Protein AF-A0A0U5B2P8-F1 (afdb_monomer_lite)

Radius of gyration: 20.42 Å; chains: 1; bounding box: 45×35×54 Å

pLDDT: mean 93.69, std 8.02, range [39.5, 98.5]

InterPro domains:
  IPR001387 Cro/C1-type, helix-turn-helix domain [PF01381] (3-51)
  IPR001387 Cro/C1-type, helix-turn-helix domain [PS50943] (2-57)
  IPR001387 Cro/C1-type, helix-turn-helix domain [SM00530] (1-56)
  IPR001387 Cro/C1-type, helix-turn-helix domain [cd00093] (1-52)
  IPR010982 Lambda repressor-like, DNA-binding domain superfamily [G3DSA:1.10.260.40] (1-56)
  IPR010982 Lambda repressor-like, DNA-binding domain superfamily [SSF47413] (3-51)

Organism: NCBI:txid1500254

Foldseek 3Di:
DLVVLCVQLVDDLCRLCVQLVHDSVVSVCCVVVVDPDDLSSQVSSCVSSLQVVSSLVSCCPPNPVSVVPGDDDDPPDDLPPVVLVVQLVVLVVLLVVLCVVLVVLCPPDDDPVVHDPVSVVSNVVSVVSVVSNVVSVVSNLRSVSSVDPVVVVVVVVVVVCCVVVVDPDDDDD

Sequence (173 aa):
MFRDARKCAGLSREEAAFRIKVATKSLSNYEDGKTVPGPDVVIGMSREYGRPDITQRYCREYCPIGARYGYIHLDNISMNLSDIWMKLRQELKEALAAIEAGEDIVINKRGPEDFTPAEWDELMLHTDQFMDVEHNIEILKIRLGEMTDVSQLVSQHNQKMIDRGYARKGVSV

Structure (mmCIF, N/CA/C/O backbone):
data_AF-A0A0U5B2P8-F1
#
_entry.id   AF-A0A0U5B2P8-F1
#
loop_
_atom_site.group_PDB
_atom_site.id
_atom_site.type_symbol
_atom_site.label_atom_id
_atom_site.label_alt_id
_atom_site.label_comp_id
_atom_site.label_asym_id
_atom_site.label_entity_id
_atom_site.label_seq_id
_atom_site.pdbx_PDB_ins_code
_atom_site.Cartn_x
_atom_site.Cartn_y
_atom_site.Cartn_z
_atom_site.occupancy
_atom_site.B_iso_or_equiv
_atom_site.auth_seq_id
_atom_site.auth_comp_id
_atom_site.auth_asym_id
_atom_site.auth_atom_id
_atom_site.pdbx_PDB_model_num
ATOM 1 N N . MET A 1 1 ? -1.408 -2.092 18.314 1.00 91.38 1 MET A N 1
ATOM 2 C CA . MET A 1 1 ? -2.177 -1.745 17.091 1.00 91.38 1 MET A CA 1
ATOM 3 C C . MET A 1 1 ? -3.669 -1.572 17.373 1.00 91.38 1 MET A C 1
ATOM 5 O O . MET A 1 1 ? -4.081 -0.437 17.563 1.00 91.38 1 MET A O 1
ATOM 9 N N . PHE A 1 2 ? -4.487 -2.636 17.441 1.00 96.88 2 PHE A N 1
ATOM 10 C CA . PHE A 1 2 ? -5.958 -2.498 17.526 1.00 96.88 2 PHE A CA 1
ATOM 11 C C . PHE A 1 2 ? -6.444 -1.731 18.762 1.00 96.88 2 PHE A C 1
ATOM 13 O O . PHE A 1 2 ? -7.302 -0.857 18.660 1.00 96.88 2 PHE A O 1
ATOM 20 N N . ARG A 1 3 ? -5.858 -2.028 19.927 1.00 97.69 3 ARG A N 1
ATOM 21 C CA . ARG A 1 3 ? -6.176 -1.346 21.187 1.00 97.69 3 ARG A CA 1
ATOM 22 C C . ARG A 1 3 ? -5.861 0.146 21.123 1.00 97.69 3 ARG A C 1
ATOM 24 O O . ARG A 1 3 ? -6.650 0.961 21.592 1.00 97.69 3 ARG A O 1
ATOM 31 N N . ASP A 1 4 ? -4.697 0.481 20.580 1.00 96.62 4 ASP A N 1
ATOM 32 C CA . ASP A 1 4 ? -4.211 1.858 20.513 1.00 96.62 4 ASP A CA 1
ATOM 33 C C . ASP A 1 4 ? -5.086 2.669 19.561 1.00 96.62 4 ASP A C 1
ATOM 35 O O . ASP A 1 4 ? -5.557 3.736 19.934 1.00 96.62 4 ASP A O 1
ATOM 39 N N . ALA A 1 5 ? -5.418 2.105 18.396 1.00 96.19 5 ALA A N 1
ATOM 40 C CA . ALA A 1 5 ? -6.345 2.715 17.453 1.00 96.19 5 ALA A CA 1
ATOM 41 C C . ALA A 1 5 ? -7.721 2.997 18.071 1.00 96.19 5 ALA A C 1
ATOM 43 O O . ALA A 1 5 ? -8.214 4.119 17.969 1.00 96.19 5 ALA A O 1
ATOM 44 N N . ARG A 1 6 ? -8.310 2.024 18.783 1.00 98.12 6 ARG A N 1
ATOM 45 C CA . ARG A 1 6 ? -9.586 2.239 19.479 1.00 98.12 6 ARG A CA 1
ATOM 46 C C . ARG A 1 6 ? -9.495 3.371 20.501 1.00 98.12 6 ARG A C 1
ATOM 48 O O . ARG A 1 6 ? -10.400 4.196 20.591 1.00 98.12 6 ARG A O 1
ATOM 55 N N . LYS A 1 7 ? -8.418 3.400 21.295 1.00 97.88 7 LYS A N 1
ATOM 56 C CA . LYS A 1 7 ? -8.198 4.449 22.300 1.00 97.88 7 LYS A CA 1
ATOM 57 C C . LYS A 1 7 ? -8.036 5.825 21.656 1.00 97.88 7 LYS A C 1
ATOM 59 O O . LYS A 1 7 ? -8.619 6.776 22.161 1.00 97.88 7 LYS A O 1
ATOM 64 N N . CYS A 1 8 ? -7.300 5.928 20.549 1.00 96.19 8 CYS A N 1
ATOM 65 C CA . CYS A 1 8 ? -7.176 7.167 19.778 1.00 96.19 8 CYS A CA 1
ATOM 66 C C . CYS A 1 8 ? -8.528 7.641 19.227 1.00 96.19 8 CYS A C 1
ATOM 68 O O . CYS A 1 8 ? -8.778 8.840 19.203 1.00 96.19 8 CYS A O 1
ATOM 70 N N . ALA A 1 9 ? -9.414 6.713 18.858 1.00 96.25 9 ALA A N 1
ATOM 71 C CA . ALA A 1 9 ? -10.786 7.015 18.454 1.00 96.25 9 ALA A CA 1
ATOM 72 C C . ALA A 1 9 ? -11.718 7.384 19.630 1.00 96.25 9 ALA A C 1
ATOM 74 O O . ALA A 1 9 ? -12.888 7.687 19.415 1.00 96.25 9 ALA A O 1
ATOM 75 N N . GLY A 1 10 ? -11.235 7.336 20.879 1.00 97.81 10 GLY A N 1
ATOM 76 C CA . GLY A 1 10 ? -12.015 7.684 22.070 1.00 97.81 10 GLY A CA 1
ATOM 77 C C . GLY A 1 10 ? -13.108 6.677 22.444 1.00 97.81 10 GLY A C 1
ATOM 78 O O . GLY A 1 10 ? -13.937 6.979 23.298 1.00 97.81 10 GLY A O 1
ATOM 79 N N . LEU A 1 11 ? -13.124 5.484 21.841 1.00 98.06 11 LEU A N 1
ATOM 80 C CA . LEU A 1 11 ? -14.192 4.504 22.047 1.00 98.06 11 LEU A CA 1
ATOM 81 C C . LEU A 1 11 ? -13.915 3.603 23.252 1.00 98.06 11 LEU A C 1
ATOM 83 O O . LEU A 1 11 ? -12.807 3.075 23.422 1.00 98.06 11 LEU A O 1
ATOM 87 N N . SER A 1 12 ? -14.949 3.327 24.049 1.00 98.25 12 SER A N 1
ATOM 88 C CA . SER A 1 12 ? -14.900 2.222 25.018 1.00 98.25 12 SER A CA 1
ATOM 89 C C . SER A 1 12 ? -14.822 0.871 24.296 1.00 98.25 12 SER A C 1
ATOM 91 O O . SER A 1 12 ? -15.108 0.762 23.101 1.00 98.25 12 SER A O 1
ATOM 93 N N . ARG A 1 13 ? -14.402 -0.186 25.001 1.00 98.06 13 ARG A N 1
ATOM 94 C CA . ARG A 1 13 ? -14.318 -1.516 24.381 1.00 98.06 13 ARG A CA 1
ATOM 95 C C . ARG A 1 13 ? -15.712 -2.042 24.041 1.00 98.06 13 ARG A C 1
ATOM 97 O O . ARG A 1 13 ? -15.891 -2.644 22.991 1.00 98.06 13 ARG A O 1
ATOM 104 N N . GLU A 1 14 ? -16.680 -1.804 24.912 1.00 98.31 14 GLU A N 1
ATOM 105 C CA . GLU A 1 14 ? -18.076 -2.205 24.765 1.00 98.31 14 GLU A CA 1
ATOM 106 C C . GLU A 1 14 ? -18.711 -1.517 23.553 1.00 98.31 14 GLU A C 1
ATOM 108 O O . GLU A 1 14 ? -19.320 -2.174 22.711 1.00 98.31 14 GLU A O 1
ATOM 113 N N . GLU A 1 15 ? -18.496 -0.208 23.421 1.00 98.38 15 GLU A N 1
ATOM 114 C CA . GLU A 1 15 ? -18.977 0.576 22.285 1.00 98.38 15 GLU A CA 1
ATOM 115 C C . GLU A 1 15 ? -18.339 0.132 20.965 1.00 98.38 15 GLU A C 1
ATOM 117 O O . GLU A 1 15 ? -19.045 -0.093 19.983 1.00 98.38 15 GLU A O 1
ATOM 122 N N . ALA A 1 16 ? -17.017 -0.047 20.937 1.00 98.38 16 ALA A N 1
ATOM 123 C CA . ALA A 1 16 ? -16.322 -0.532 19.750 1.00 98.38 16 ALA A CA 1
ATOM 124 C C . ALA A 1 16 ? -16.792 -1.935 19.341 1.00 98.38 16 ALA A C 1
ATOM 126 O O . ALA A 1 16 ? -17.061 -2.178 18.167 1.00 98.38 16 ALA A O 1
ATOM 127 N N . ALA A 1 17 ? -16.938 -2.848 20.305 1.00 98.31 17 ALA A N 1
ATOM 128 C CA . ALA A 1 17 ? -17.418 -4.203 20.055 1.00 98.31 17 ALA A CA 1
ATOM 129 C C . ALA A 1 17 ? -18.832 -4.202 19.458 1.00 98.31 17 ALA A C 1
ATOM 131 O O . ALA A 1 17 ? -19.083 -4.907 18.480 1.00 98.31 17 ALA A O 1
ATOM 132 N N . PHE A 1 18 ? -19.724 -3.353 19.980 1.00 98.25 18 PHE A N 1
ATOM 133 C CA . PHE A 1 18 ? -21.066 -3.165 19.433 1.00 98.25 18 PHE A CA 1
ATOM 134 C C . PHE A 1 18 ? -21.036 -2.658 17.983 1.00 98.25 18 PHE A C 1
ATOM 136 O O . PHE A 1 18 ? -21.674 -3.256 17.116 1.00 98.25 18 PHE A O 1
ATOM 143 N N . ARG A 1 19 ? -20.257 -1.606 17.694 1.00 98.25 19 ARG A N 1
ATOM 144 C 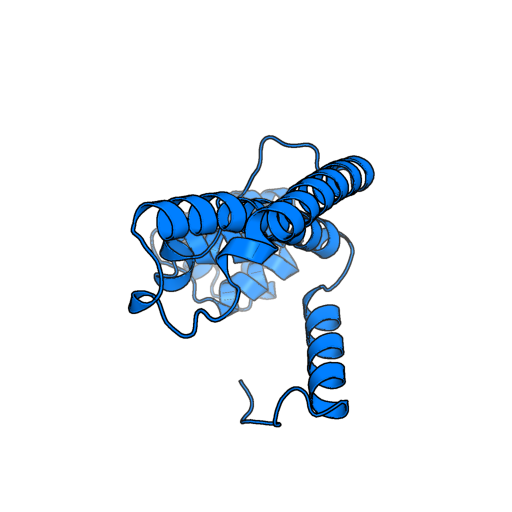CA . ARG A 1 19 ? -20.160 -1.008 16.348 1.00 98.25 19 ARG A CA 1
ATOM 145 C C . ARG A 1 19 ? -19.552 -1.965 15.315 1.00 98.25 19 ARG A C 1
ATOM 147 O O . ARG A 1 19 ? -20.063 -2.075 14.204 1.00 98.25 19 ARG A O 1
ATOM 154 N N . ILE A 1 20 ? -18.516 -2.710 15.706 1.00 97.75 20 ILE A N 1
ATOM 155 C CA . ILE A 1 20 ? -17.827 -3.705 14.862 1.00 97.75 20 ILE A CA 1
ATOM 156 C C . ILE A 1 20 ? -18.610 -5.032 14.787 1.00 97.75 20 ILE A C 1
ATOM 158 O O . ILE A 1 20 ? -18.302 -5.888 13.963 1.00 97.75 20 ILE A O 1
ATOM 162 N N . LYS A 1 21 ? -19.664 -5.193 15.601 1.00 97.75 21 LYS A N 1
ATOM 163 C CA . LYS A 1 21 ? -20.529 -6.384 15.666 1.00 97.75 21 LYS A CA 1
ATOM 164 C C . LYS A 1 21 ? -19.790 -7.653 16.098 1.00 97.75 21 LYS A C 1
ATOM 166 O O . LYS A 1 21 ? -20.004 -8.736 15.560 1.00 97.75 21 LYS A O 1
ATOM 171 N N . VAL A 1 22 ? -18.949 -7.526 17.120 1.00 98.25 22 VAL A N 1
ATOM 172 C CA . VAL A 1 22 ? -18.253 -8.646 17.770 1.00 98.25 22 VAL A CA 1
ATOM 173 C C . VAL A 1 22 ? -18.560 -8.664 19.264 1.00 98.25 22 VAL A C 1
ATOM 175 O O . VAL A 1 22 ? -18.931 -7.651 19.850 1.00 98.25 22 VAL A O 1
ATOM 178 N N . ALA A 1 23 ? -18.381 -9.806 19.927 1.00 98.25 23 ALA A N 1
ATOM 179 C CA . ALA A 1 23 ? -18.486 -9.844 21.383 1.00 98.25 23 ALA A CA 1
ATOM 180 C C . ALA A 1 23 ? -17.351 -9.025 22.029 1.00 98.25 23 ALA A C 1
ATOM 182 O O . ALA A 1 23 ? -16.195 -9.121 21.607 1.00 98.25 23 ALA A O 1
ATOM 183 N N . THR A 1 24 ? -17.635 -8.296 23.115 1.00 98.12 24 THR A N 1
ATOM 184 C CA . THR A 1 24 ? -16.626 -7.522 23.873 1.00 98.12 24 THR A CA 1
ATOM 185 C C . THR A 1 24 ? -15.436 -8.386 24.297 1.00 98.12 24 THR A C 1
ATOM 187 O O . THR A 1 24 ? -14.287 -7.940 24.273 1.00 98.12 24 THR A O 1
ATOM 190 N N . LYS A 1 25 ? -15.694 -9.660 24.630 1.00 98.06 25 LYS A N 1
ATOM 191 C CA . LYS A 1 25 ? -14.651 -10.638 24.953 1.00 98.06 25 LYS A CA 1
ATOM 192 C C . LYS A 1 25 ? -13.755 -10.956 23.753 1.00 98.06 25 LYS A C 1
ATOM 194 O O . LYS A 1 25 ? -12.540 -11.015 23.927 1.00 98.06 25 LYS A O 1
ATOM 199 N N . SER A 1 26 ? -14.329 -11.119 22.561 1.00 98.31 26 SER A N 1
ATOM 200 C CA . SER A 1 26 ? -13.570 -11.330 21.323 1.00 98.31 26 SER A CA 1
ATOM 201 C C . SER A 1 26 ? -12.700 -10.120 21.012 1.00 98.31 26 SER A C 1
ATOM 203 O O . SER A 1 26 ? -11.502 -10.282 20.804 1.00 98.31 26 SER A O 1
ATOM 205 N N . LEU A 1 27 ? -13.259 -8.906 21.104 1.00 98.44 27 LEU A N 1
ATOM 206 C CA . LEU A 1 27 ? -12.482 -7.680 20.920 1.00 98.44 27 LEU A CA 1
ATOM 207 C C . LEU A 1 27 ? -11.319 -7.587 21.916 1.00 98.44 27 LEU A C 1
ATOM 209 O O . LEU A 1 27 ? -10.199 -7.286 21.516 1.00 98.44 27 LEU A O 1
ATOM 213 N N . SER A 1 28 ? -11.545 -7.915 23.193 1.00 98.12 28 SER A N 1
ATOM 214 C CA . SER A 1 28 ? -10.464 -7.985 24.186 1.00 98.12 28 SER A CA 1
ATOM 215 C C . SER A 1 28 ? -9.379 -8.987 23.789 1.00 98.12 28 SER A C 1
ATOM 217 O O . SER A 1 28 ? -8.202 -8.690 23.943 1.00 98.12 28 SER A O 1
ATOM 219 N N . ASN A 1 29 ? -9.749 -10.163 23.279 1.00 98.38 29 ASN A N 1
ATOM 220 C CA . ASN A 1 29 ? -8.772 -11.158 22.844 1.00 98.38 29 ASN A CA 1
ATOM 221 C C . ASN A 1 29 ? -7.970 -10.682 21.620 1.00 98.38 29 ASN A C 1
ATOM 223 O O . ASN A 1 29 ? -6.765 -10.921 21.582 1.00 98.38 29 ASN A O 1
ATOM 227 N N . TYR A 1 30 ? -8.597 -9.979 20.668 1.00 97.94 30 TYR A N 1
ATOM 228 C CA . TYR A 1 30 ? -7.902 -9.362 19.529 1.00 97.94 30 TYR A CA 1
ATOM 229 C C . TYR A 1 30 ? -6.914 -8.282 19.988 1.00 97.94 30 TYR A C 1
ATOM 231 O O . TYR A 1 30 ? -5.765 -8.258 19.560 1.00 97.94 30 TYR A O 1
ATOM 239 N N . GLU A 1 31 ? -7.335 -7.407 20.904 1.00 97.62 31 GLU A N 1
ATOM 240 C CA . GLU A 1 31 ? -6.488 -6.351 21.474 1.00 97.62 31 GLU A CA 1
ATOM 241 C C . GLU A 1 31 ? -5.302 -6.875 22.286 1.00 97.62 31 GLU A C 1
ATOM 243 O O . GLU A 1 31 ? -4.274 -6.203 22.364 1.00 97.62 31 GLU A O 1
ATOM 248 N N . ASP A 1 32 ? -5.469 -8.035 22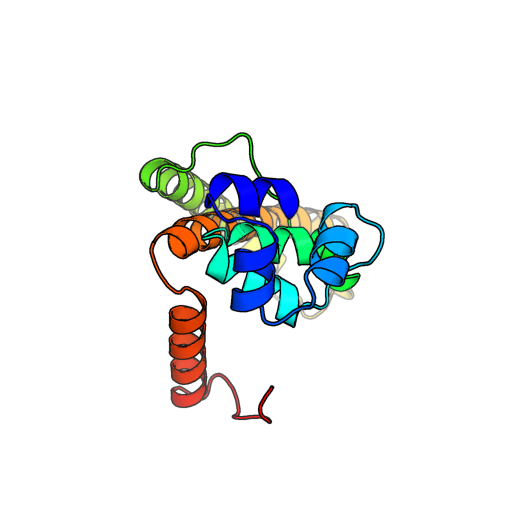.919 1.00 96.94 32 ASP A N 1
ATOM 249 C CA . ASP A 1 32 ? -4.443 -8.706 23.716 1.00 96.94 32 ASP A CA 1
ATOM 250 C C . ASP A 1 32 ? -3.529 -9.607 22.865 1.00 96.94 32 ASP A C 1
ATOM 252 O O . ASP A 1 32 ? -2.612 -10.214 23.412 1.00 96.94 32 ASP A O 1
ATOM 256 N N . GLY A 1 33 ? -3.796 -9.755 21.561 1.00 95.00 33 GLY A N 1
ATOM 257 C CA . GLY A 1 33 ? -3.057 -10.668 20.681 1.00 95.00 33 GLY A CA 1
ATOM 258 C C . GLY A 1 33 ? -3.314 -12.157 20.950 1.00 95.00 33 GLY A C 1
ATOM 259 O O . GLY A 1 33 ? -2.552 -13.003 20.496 1.00 95.00 33 GLY A O 1
ATOM 260 N N . LYS A 1 34 ? -4.377 -12.506 21.687 1.00 97.12 34 LYS A N 1
ATOM 261 C CA . LYS A 1 34 ? -4.735 -13.905 22.004 1.00 97.12 34 LYS A CA 1
ATOM 262 C C . LYS A 1 34 ? -5.340 -14.639 20.813 1.00 97.12 34 LYS A C 1
ATOM 264 O O . LYS A 1 34 ? -5.208 -15.852 20.700 1.00 97.12 34 LYS A O 1
ATOM 269 N N . THR A 1 35 ? -6.054 -13.909 19.964 1.00 96.62 35 THR A N 1
ATOM 270 C CA . THR A 1 35 ? -6.675 -14.422 18.740 1.00 96.62 35 THR A CA 1
ATOM 271 C C . THR A 1 35 ? -6.482 -13.409 17.624 1.00 96.62 35 THR A C 1
ATOM 273 O O . THR A 1 35 ? -6.498 -12.207 17.884 1.00 96.62 35 THR A O 1
ATOM 276 N N . VAL A 1 36 ? -6.351 -13.877 16.385 1.00 96.00 36 VAL A N 1
ATOM 277 C CA . VAL A 1 36 ? -6.274 -13.010 15.203 1.00 96.00 36 VAL A CA 1
ATOM 278 C C . VAL A 1 36 ? -7.699 -12.690 14.730 1.00 96.00 36 VAL A C 1
ATOM 280 O O . VAL A 1 36 ? -8.492 -13.621 14.572 1.00 96.00 36 VAL A O 1
ATOM 283 N N . PRO A 1 37 ? -8.075 -11.410 14.546 1.00 97.06 37 PRO A N 1
ATOM 284 C CA . PRO A 1 37 ? -9.374 -11.062 13.976 1.00 97.06 37 PRO A CA 1
ATOM 285 C C . PRO A 1 37 ? -9.457 -11.471 12.500 1.00 97.06 37 PRO A C 1
ATOM 287 O O . PRO A 1 37 ? -8.446 -11.488 11.798 1.00 97.06 37 PRO A O 1
ATOM 290 N N . GLY A 1 38 ? -10.666 -11.774 12.022 1.00 96.94 38 GLY A N 1
ATOM 291 C CA . GLY A 1 38 ? -10.919 -11.969 10.593 1.00 96.94 38 GLY A CA 1
ATOM 292 C C . GLY A 1 38 ? -10.760 -10.659 9.801 1.00 96.94 38 GLY A C 1
ATOM 293 O O . GLY A 1 38 ? -10.920 -9.583 10.386 1.00 96.94 38 GLY A O 1
ATOM 294 N N . PRO A 1 39 ? -10.459 -10.707 8.489 1.00 96.44 39 PRO A N 1
ATOM 295 C CA . PRO A 1 39 ? -10.275 -9.500 7.676 1.00 96.44 39 PRO A CA 1
ATOM 296 C C . PRO A 1 39 ? -11.493 -8.562 7.674 1.00 96.44 39 PRO A C 1
ATOM 298 O O . PRO A 1 39 ? -11.339 -7.345 7.704 1.00 96.44 39 PRO A O 1
ATOM 301 N N . ASP A 1 40 ? -12.703 -9.119 7.700 1.00 95.75 40 ASP A N 1
ATOM 302 C CA . ASP A 1 40 ? -13.975 -8.396 7.790 1.00 95.75 40 ASP A CA 1
ATOM 303 C C . ASP A 1 40 ? -14.096 -7.590 9.094 1.00 95.75 40 ASP A C 1
ATOM 305 O O . ASP A 1 40 ? -14.460 -6.411 9.080 1.00 95.75 40 ASP A O 1
ATOM 309 N N . VAL A 1 41 ? -13.696 -8.192 10.217 1.00 97.56 41 VAL A N 1
ATOM 310 C CA . VAL A 1 41 ? -13.634 -7.522 11.522 1.00 97.56 41 VAL A CA 1
ATOM 311 C C . VAL A 1 41 ? -12.624 -6.377 11.483 1.00 97.56 41 VAL A C 1
ATOM 313 O O . VAL A 1 41 ? -12.884 -5.308 12.034 1.00 97.56 41 VAL A O 1
ATOM 316 N N . VAL A 1 42 ? -11.486 -6.566 10.810 1.00 97.44 42 VAL A N 1
ATOM 317 C CA . VAL A 1 42 ? -10.449 -5.533 10.682 1.00 97.44 42 VAL A CA 1
ATOM 318 C C . VAL A 1 42 ? -10.891 -4.374 9.793 1.00 97.44 42 VAL A C 1
ATOM 320 O O . VAL A 1 42 ? -10.602 -3.225 10.124 1.00 97.44 42 VAL A O 1
ATOM 323 N N . ILE A 1 43 ? -11.640 -4.633 8.720 1.00 94.94 43 ILE A N 1
ATOM 324 C CA . ILE A 1 43 ? -12.290 -3.578 7.928 1.00 94.94 43 ILE A CA 1
ATOM 325 C C . ILE A 1 43 ? -13.243 -2.771 8.821 1.00 94.94 43 ILE A C 1
ATOM 327 O O . ILE A 1 43 ? -13.211 -1.538 8.806 1.00 94.94 43 ILE A O 1
ATOM 331 N N . GLY A 1 44 ? -14.031 -3.453 9.660 1.00 95.88 44 GLY A N 1
ATOM 332 C CA . GLY A 1 44 ? -14.870 -2.813 10.673 1.00 95.88 44 GLY A CA 1
ATOM 333 C C . GLY A 1 44 ? -14.064 -1.946 11.645 1.00 95.88 44 GLY A C 1
ATOM 334 O O . GLY A 1 44 ? -14.395 -0.782 11.845 1.00 95.88 44 GLY A O 1
ATOM 335 N N . MET A 1 45 ? -12.964 -2.469 12.196 1.00 97.50 45 MET A N 1
ATOM 336 C CA . MET A 1 45 ? -12.056 -1.715 13.073 1.00 97.50 45 MET A CA 1
ATOM 337 C C . MET A 1 45 ? -11.482 -0.479 12.379 1.00 97.50 45 MET A C 1
ATOM 339 O O . MET A 1 45 ? -11.523 0.609 12.939 1.00 97.50 45 MET A O 1
ATOM 343 N N . SER A 1 46 ? -10.970 -0.628 11.158 1.00 94.94 46 SER A N 1
ATOM 344 C CA . SER A 1 46 ? -10.411 0.470 10.366 1.00 94.94 46 SER A CA 1
ATOM 345 C C . SER A 1 46 ? -11.415 1.605 10.189 1.00 94.94 46 SER A C 1
ATOM 347 O O . SER A 1 46 ? -11.063 2.773 10.356 1.00 94.94 46 SER A O 1
ATOM 349 N N . ARG A 1 47 ? -12.666 1.260 9.866 1.00 93.38 47 ARG A N 1
ATOM 350 C CA . ARG A 1 47 ? -13.751 2.222 9.676 1.00 93.38 47 ARG A CA 1
ATOM 351 C C . ARG A 1 47 ? -14.149 2.894 10.988 1.00 93.38 47 ARG A C 1
ATOM 353 O O . ARG A 1 47 ? -14.153 4.117 11.063 1.00 93.38 47 ARG A O 1
ATOM 360 N N . GLU A 1 48 ? -14.475 2.112 12.014 1.00 95.81 48 GLU A N 1
ATOM 361 C CA . GLU A 1 48 ? -14.989 2.642 13.284 1.00 95.81 48 GLU A CA 1
ATOM 362 C C . GLU A 1 48 ? -13.924 3.407 14.078 1.00 95.81 48 GLU A C 1
ATOM 364 O O . GLU A 1 48 ? -14.260 4.291 14.864 1.00 95.81 48 GLU A O 1
ATOM 369 N N . TYR A 1 49 ? -12.641 3.097 13.874 1.00 95.81 49 TYR A N 1
ATOM 370 C CA . TYR A 1 49 ? -11.535 3.795 14.531 1.00 95.81 49 TYR A CA 1
ATOM 371 C C . TYR A 1 49 ? -10.992 4.973 13.715 1.00 95.81 49 TYR A C 1
ATOM 373 O O . TYR A 1 49 ? -10.133 5.690 14.222 1.00 95.81 49 TYR A O 1
ATOM 381 N N . GLY A 1 50 ? -11.449 5.176 12.472 1.00 91.62 50 GLY A N 1
ATOM 382 C CA . GLY A 1 50 ? -10.909 6.209 11.580 1.00 91.62 50 GLY A CA 1
ATOM 383 C C . GLY A 1 50 ? -9.422 6.006 11.271 1.00 91.62 50 GLY A C 1
ATOM 384 O O . GLY A 1 50 ? -8.659 6.967 11.220 1.00 91.62 50 GLY A O 1
ATOM 385 N N . ARG A 1 51 ? -8.991 4.746 11.145 1.00 92.94 51 ARG A N 1
ATOM 386 C CA . ARG A 1 51 ? -7.581 4.347 11.024 1.00 92.94 51 ARG A CA 1
ATOM 387 C C . ARG A 1 51 ? -7.378 3.421 9.818 1.00 92.94 51 ARG A C 1
ATOM 389 O O . ARG A 1 51 ? -7.328 2.200 9.995 1.00 92.94 51 ARG A O 1
ATOM 396 N N . PRO A 1 52 ? -7.296 3.980 8.592 1.00 92.12 52 PRO A N 1
ATOM 397 C CA . PRO A 1 52 ? -7.175 3.208 7.348 1.00 92.12 52 PRO A CA 1
ATOM 398 C C . PRO A 1 52 ? -5.912 2.338 7.288 1.00 92.12 52 PRO A C 1
ATOM 400 O O . PRO A 1 52 ? -5.934 1.251 6.703 1.00 92.12 52 PRO A O 1
ATOM 403 N N . ASP A 1 53 ? -4.832 2.770 7.944 1.00 93.06 53 ASP A N 1
ATOM 404 C CA . ASP A 1 53 ? -3.553 2.057 8.026 1.00 93.06 53 ASP A CA 1
ATOM 405 C C . ASP A 1 53 ? -3.667 0.665 8.661 1.00 93.06 53 ASP A C 1
ATOM 407 O O . ASP A 1 53 ? -2.869 -0.223 8.359 1.00 93.06 53 ASP A O 1
ATOM 411 N N . ILE A 1 54 ? -4.673 0.435 9.512 1.00 94.50 54 ILE A N 1
ATOM 412 C CA . ILE A 1 54 ? -4.861 -0.854 10.188 1.00 94.50 54 ILE A CA 1
ATOM 413 C C . ILE A 1 54 ? -5.037 -1.986 9.177 1.00 94.50 54 ILE A C 1
ATOM 415 O O . ILE A 1 54 ? -4.548 -3.086 9.419 1.00 94.50 54 ILE A O 1
ATOM 419 N N . THR A 1 55 ? -5.717 -1.742 8.053 1.00 93.19 55 THR A N 1
ATOM 420 C CA . THR A 1 55 ? -5.943 -2.786 7.041 1.00 93.19 55 THR A CA 1
ATOM 421 C C . THR A 1 55 ? -4.641 -3.226 6.374 1.00 93.19 55 THR A C 1
ATOM 423 O O . THR A 1 55 ? -4.388 -4.425 6.257 1.00 93.19 55 THR A O 1
ATOM 426 N N . GLN A 1 56 ? -3.779 -2.270 6.017 1.00 92.00 56 GLN A N 1
ATOM 427 C CA . GLN A 1 56 ? -2.458 -2.534 5.448 1.00 92.00 56 GLN A CA 1
ATOM 428 C C . GLN A 1 56 ? -1.578 -3.282 6.452 1.00 92.00 56 GLN A C 1
ATOM 430 O O . GLN A 1 56 ? -1.027 -4.340 6.141 1.00 92.00 56 GLN A O 1
ATOM 435 N N . ARG A 1 57 ? -1.487 -2.762 7.680 1.00 93.81 57 ARG A N 1
ATOM 436 C CA . ARG A 1 57 ? -0.692 -3.370 8.751 1.00 93.81 57 ARG A CA 1
ATOM 437 C C . ARG A 1 57 ? -1.163 -4.780 9.065 1.00 93.81 57 ARG A C 1
ATOM 439 O O . ARG A 1 57 ? -0.345 -5.685 9.163 1.00 93.81 57 ARG A O 1
ATOM 446 N N . TYR A 1 58 ? -2.476 -4.992 9.142 1.00 95.44 58 TYR A N 1
ATOM 447 C CA . TYR A 1 58 ? -3.039 -6.322 9.325 1.00 95.44 58 TYR A CA 1
ATOM 448 C C . TYR A 1 58 ? -2.649 -7.271 8.191 1.00 95.44 58 TYR A C 1
ATOM 450 O O . TYR A 1 58 ? -2.249 -8.402 8.455 1.00 95.44 58 TYR A O 1
ATOM 458 N N . CYS A 1 59 ? -2.738 -6.819 6.936 1.00 94.19 59 CYS A N 1
ATOM 459 C CA . CYS A 1 59 ? -2.359 -7.638 5.792 1.00 94.19 59 CYS A CA 1
ATOM 460 C C . CYS A 1 59 ? -0.883 -8.053 5.886 1.00 94.19 59 CYS A C 1
ATOM 462 O O . CYS A 1 59 ? -0.561 -9.226 5.721 1.00 94.19 59 CYS A O 1
ATOM 464 N N . ARG A 1 60 ? 0.017 -7.133 6.238 1.00 93.88 60 ARG A N 1
ATOM 465 C CA . ARG A 1 60 ? 1.440 -7.457 6.390 1.00 93.88 60 ARG A CA 1
ATOM 466 C C . ARG A 1 60 ? 1.749 -8.339 7.603 1.00 93.88 60 ARG A C 1
ATOM 468 O O . ARG A 1 60 ? 2.589 -9.226 7.505 1.00 93.88 60 ARG A O 1
ATOM 475 N N . GLU A 1 61 ? 1.103 -8.097 8.740 1.00 93.12 61 GLU A N 1
ATOM 476 C CA . GLU A 1 61 ? 1.398 -8.789 10.003 1.00 93.12 61 GLU A CA 1
ATOM 477 C C . GLU A 1 61 ? 0.723 -10.172 10.109 1.00 93.12 61 GLU A C 1
ATOM 479 O O . GLU A 1 61 ? 1.286 -11.073 10.728 1.00 93.12 61 GLU A O 1
ATOM 484 N N . TYR A 1 62 ? -0.465 -10.359 9.518 1.00 93.62 62 TYR A N 1
ATOM 485 C CA . TYR A 1 62 ? -1.296 -11.557 9.731 1.00 93.62 62 TYR A CA 1
ATOM 486 C C . TYR A 1 62 ? -1.695 -12.303 8.450 1.00 93.62 62 TYR A C 1
ATOM 488 O O . TYR A 1 62 ? -2.053 -13.479 8.535 1.00 93.62 62 TYR A O 1
ATOM 496 N N . CYS A 1 63 ? -1.652 -11.675 7.268 1.00 93.50 63 CYS A N 1
ATOM 497 C CA . CYS A 1 63 ? -1.958 -12.355 6.005 1.00 93.50 63 CYS A CA 1
ATOM 498 C C . CYS A 1 63 ? -0.666 -12.875 5.346 1.00 93.50 63 CYS A C 1
ATOM 500 O O . CYS A 1 63 ? 0.231 -12.080 5.074 1.00 93.50 63 CYS A O 1
ATOM 502 N N . PRO A 1 64 ? -0.558 -14.174 4.995 1.00 93.81 64 PRO A N 1
ATOM 503 C CA . PRO A 1 64 ? 0.637 -14.714 4.335 1.00 93.81 64 PRO A CA 1
ATOM 504 C C . PRO A 1 64 ? 0.985 -14.028 3.005 1.00 93.81 64 PRO A C 1
ATOM 506 O O . PRO A 1 64 ? 2.157 -13.923 2.650 1.00 93.81 64 PRO A O 1
ATOM 509 N N . ILE A 1 65 ? -0.029 -13.547 2.278 1.00 95.25 65 ILE A N 1
ATOM 510 C CA . ILE A 1 65 ? 0.152 -12.801 1.026 1.00 95.25 65 ILE A CA 1
ATOM 511 C C . ILE A 1 65 ? 0.750 -11.426 1.338 1.00 95.25 65 ILE A C 1
ATOM 513 O O . ILE A 1 65 ? 1.788 -11.067 0.789 1.00 95.25 65 ILE A O 1
ATOM 517 N N . GLY A 1 66 ? 0.140 -10.677 2.261 1.00 94.00 66 GLY A N 1
ATOM 518 C CA . GLY A 1 66 ? 0.622 -9.347 2.638 1.00 94.00 66 GLY A CA 1
ATOM 519 C C . GLY A 1 66 ? 1.991 -9.372 3.316 1.00 94.00 66 GLY A C 1
ATOM 520 O O . GLY A 1 66 ? 2.789 -8.471 3.092 1.00 94.00 66 GLY A O 1
ATOM 521 N N . ALA A 1 67 ? 2.313 -10.422 4.073 1.00 93.25 67 ALA A N 1
ATOM 522 C CA . ALA A 1 67 ? 3.637 -10.609 4.661 1.00 93.25 67 ALA A CA 1
ATOM 523 C C . ALA A 1 67 ? 4.748 -10.735 3.604 1.00 93.25 67 ALA A C 1
ATOM 525 O O . ALA A 1 67 ? 5.889 -10.360 3.869 1.00 93.25 67 ALA A O 1
ATOM 526 N N . ARG A 1 68 ? 4.425 -11.264 2.414 1.00 94.75 68 ARG A N 1
ATOM 527 C CA . ARG A 1 68 ? 5.383 -11.454 1.317 1.00 94.75 68 ARG A CA 1
ATOM 528 C C . ARG A 1 68 ? 5.416 -10.291 0.326 1.00 94.75 68 ARG A C 1
ATOM 530 O O . ARG A 1 68 ? 6.482 -10.025 -0.215 1.00 94.75 68 ARG A O 1
ATOM 537 N N . TYR A 1 69 ? 4.278 -9.642 0.086 1.00 93.12 69 TYR A N 1
ATOM 538 C CA . TYR A 1 69 ? 4.123 -8.672 -1.008 1.00 93.12 69 TYR A CA 1
ATOM 539 C C . TYR A 1 69 ? 3.678 -7.270 -0.572 1.00 93.12 69 TYR A C 1
ATOM 541 O O . TYR A 1 69 ? 3.731 -6.354 -1.377 1.00 93.12 69 TYR A O 1
ATOM 549 N N . GLY A 1 70 ? 3.210 -7.077 0.663 1.00 91.94 70 GLY A N 1
ATOM 550 C CA . GLY A 1 70 ? 2.816 -5.752 1.154 1.00 91.94 70 GLY A CA 1
ATOM 551 C C . GLY A 1 70 ? 4.019 -4.958 1.653 1.00 91.94 70 GLY A C 1
ATOM 552 O O . GLY A 1 70 ? 4.970 -5.553 2.155 1.00 91.94 70 GLY A O 1
ATOM 553 N N . TYR A 1 71 ? 3.974 -3.628 1.594 1.00 92.69 71 TYR A N 1
ATOM 554 C CA . TYR A 1 71 ? 5.066 -2.769 2.062 1.00 92.69 71 TYR A CA 1
ATOM 555 C C . TYR A 1 71 ? 5.069 -2.564 3.579 1.00 92.69 71 TYR A C 1
ATOM 557 O O . TYR A 1 71 ? 4.072 -2.778 4.272 1.00 92.69 71 TYR A O 1
ATOM 565 N N . ILE A 1 72 ? 6.224 -2.165 4.122 1.00 91.44 72 ILE A N 1
ATOM 566 C CA . ILE A 1 72 ? 6.326 -1.764 5.529 1.00 91.44 72 ILE A CA 1
ATOM 567 C C . ILE A 1 72 ? 5.468 -0.514 5.725 1.00 91.44 72 ILE A C 1
ATOM 569 O O . ILE A 1 72 ? 5.545 0.431 4.943 1.00 91.44 72 ILE A O 1
ATOM 573 N N . HIS A 1 73 ? 4.672 -0.482 6.790 1.00 90.50 73 HIS A N 1
ATOM 574 C CA . HIS A 1 73 ? 3.975 0.739 7.164 1.00 90.50 73 HIS A CA 1
ATOM 575 C C . HIS A 1 73 ? 4.985 1.776 7.673 1.00 90.50 73 HIS A C 1
ATOM 577 O O . HIS A 1 73 ? 5.694 1.509 8.643 1.00 90.50 73 HIS A O 1
ATOM 583 N N . LEU A 1 74 ? 5.061 2.937 7.019 1.00 90.94 74 LEU A N 1
ATOM 584 C CA . LEU A 1 74 ? 5.958 4.019 7.422 1.00 90.94 74 LEU A CA 1
ATOM 585 C C . LEU A 1 74 ? 5.250 4.931 8.424 1.00 90.94 74 LEU A C 1
ATOM 587 O O . LEU A 1 74 ? 4.278 5.596 8.077 1.00 90.94 74 LEU A O 1
ATOM 591 N N . ASP A 1 75 ? 5.753 4.979 9.655 1.00 87.56 75 ASP A N 1
ATOM 592 C CA . ASP A 1 75 ? 5.187 5.770 10.756 1.00 87.56 75 ASP A CA 1
ATOM 593 C C . ASP A 1 75 ? 6.110 6.901 11.246 1.00 87.56 75 ASP A C 1
ATOM 595 O O . ASP A 1 75 ? 5.716 7.699 12.095 1.00 87.56 75 ASP A O 1
ATOM 599 N N . ASN A 1 76 ? 7.311 7.019 10.669 1.00 92.56 76 ASN A N 1
ATOM 600 C CA . ASN A 1 76 ? 8.291 8.067 10.967 1.00 92.56 76 ASN A CA 1
ATOM 601 C C . ASN A 1 76 ? 8.512 9.016 9.772 1.00 92.56 76 ASN A C 1
ATOM 603 O O . ASN A 1 76 ? 9.644 9.333 9.406 1.00 92.56 76 ASN A O 1
ATOM 607 N N . ILE A 1 77 ? 7.420 9.429 9.127 1.00 91.81 77 ILE A N 1
ATOM 608 C CA . ILE A 1 77 ? 7.416 10.340 7.975 1.00 91.81 77 ILE A CA 1
ATOM 609 C C . ILE A 1 77 ? 6.361 11.437 8.150 1.00 91.81 77 ILE A C 1
ATOM 611 O O . ILE A 1 77 ? 5.453 11.327 8.974 1.00 91.81 77 ILE A O 1
ATOM 615 N N . SER A 1 78 ? 6.461 12.504 7.355 1.00 91.81 78 SER A N 1
ATOM 616 C CA . SER A 1 78 ? 5.414 13.528 7.305 1.00 91.81 78 SER A CA 1
ATOM 617 C C . SER A 1 78 ? 4.154 12.987 6.628 1.00 91.81 78 SER A C 1
ATOM 619 O O . SER A 1 78 ? 4.213 12.482 5.509 1.00 91.81 78 SER A O 1
ATOM 621 N N . MET A 1 79 ? 3.005 13.164 7.283 1.00 91.50 79 MET A N 1
ATOM 622 C CA . MET A 1 79 ? 1.682 12.833 6.733 1.00 91.50 79 MET A CA 1
ATOM 623 C C . MET A 1 79 ? 0.977 14.052 6.109 1.00 91.50 79 MET A C 1
ATOM 625 O O . MET A 1 79 ? -0.217 14.012 5.791 1.00 91.50 79 MET A O 1
ATOM 629 N N . ASN A 1 80 ? 1.699 15.161 5.915 1.00 95.06 80 ASN A N 1
ATOM 630 C CA . ASN A 1 80 ? 1.182 16.298 5.161 1.00 95.06 80 ASN A CA 1
ATOM 631 C C . ASN A 1 80 ? 1.050 15.920 3.681 1.00 95.06 80 ASN A C 1
ATOM 633 O O . ASN A 1 80 ? 1.992 15.422 3.067 1.00 95.06 80 ASN A O 1
ATOM 637 N N . LEU A 1 81 ? -0.110 16.211 3.083 1.00 94.69 81 LEU A N 1
ATOM 638 C CA . LEU A 1 81 ? -0.379 15.881 1.678 1.00 94.69 81 LEU A CA 1
ATOM 639 C C . LEU A 1 81 ? 0.631 16.517 0.713 1.00 94.69 81 LEU A C 1
ATOM 641 O O . LEU A 1 81 ? 0.997 15.886 -0.273 1.00 94.69 81 LEU A O 1
ATOM 645 N N . SER A 1 82 ? 1.102 17.734 1.004 1.00 96.81 82 SER A N 1
ATOM 646 C CA . SER A 1 82 ? 2.130 18.415 0.206 1.00 96.81 82 SER A CA 1
ATOM 647 C C . SER A 1 82 ? 3.433 17.625 0.142 1.00 96.81 82 SER A C 1
ATOM 649 O O . SER A 1 82 ? 4.038 17.528 -0.923 1.00 96.81 82 SER A O 1
ATOM 651 N N . ASP A 1 83 ? 3.841 17.044 1.267 1.00 97.12 83 ASP A N 1
ATOM 652 C CA . ASP A 1 83 ? 5.120 16.353 1.408 1.00 97.12 83 ASP A CA 1
ATOM 653 C C . ASP A 1 83 ? 5.038 14.983 0.732 1.00 97.12 83 ASP A C 1
ATOM 655 O O . ASP A 1 83 ? 5.932 14.615 -0.029 1.00 97.12 83 ASP A O 1
ATOM 659 N N . ILE A 1 84 ? 3.906 14.288 0.908 1.00 97.00 84 ILE A N 1
ATOM 660 C CA . ILE A 1 84 ? 3.594 13.041 0.196 1.00 97.00 84 ILE A CA 1
ATOM 661 C C . ILE A 1 84 ? 3.577 13.282 -1.320 1.00 97.00 84 ILE A C 1
ATOM 663 O O . ILE A 1 84 ? 4.192 12.529 -2.068 1.00 97.00 84 ILE A O 1
ATOM 667 N N . TRP A 1 85 ? 2.921 14.343 -1.803 1.00 97.62 85 TRP A N 1
ATOM 668 C CA . TRP A 1 85 ? 2.917 14.682 -3.232 1.00 97.62 85 TRP A CA 1
ATOM 669 C C . TRP A 1 85 ? 4.297 15.055 -3.757 1.00 97.62 85 TRP A C 1
ATOM 671 O O . TRP A 1 85 ? 4.643 14.697 -4.882 1.00 97.62 85 TRP A O 1
ATOM 681 N N . MET A 1 86 ? 5.090 15.775 -2.965 1.00 97.94 86 MET A N 1
ATOM 682 C CA . MET A 1 86 ? 6.456 16.118 -3.335 1.00 97.94 86 MET A CA 1
ATOM 683 C C . MET A 1 86 ? 7.311 14.860 -3.497 1.00 97.94 86 MET A C 1
ATOM 685 O O . MET A 1 86 ? 7.992 14.749 -4.518 1.00 97.94 86 MET A O 1
ATOM 689 N N . LYS A 1 87 ? 7.241 13.927 -2.537 1.00 97.81 87 LYS A N 1
ATOM 690 C CA . LYS A 1 87 ? 7.986 12.664 -2.579 1.00 97.81 87 LYS A CA 1
ATOM 691 C C . LYS A 1 87 ? 7.498 11.766 -3.712 1.00 97.81 87 LYS A C 1
ATOM 693 O O . LYS A 1 87 ? 8.304 11.376 -4.541 1.00 97.81 87 LYS A O 1
ATOM 698 N N . LEU A 1 88 ? 6.186 11.577 -3.868 1.00 97.94 88 LEU A N 1
ATOM 699 C CA . LEU A 1 88 ? 5.623 10.826 -4.996 1.00 97.94 88 LEU A CA 1
ATOM 700 C C . LEU A 1 88 ? 6.055 11.404 -6.352 1.00 97.94 88 LEU A C 1
ATOM 702 O O . LEU A 1 88 ? 6.391 10.661 -7.267 1.00 97.94 88 LEU A O 1
ATOM 706 N N . ARG A 1 89 ? 6.082 12.733 -6.500 1.00 98.44 89 ARG A N 1
ATOM 707 C CA . ARG A 1 89 ? 6.575 13.378 -7.726 1.00 98.44 89 ARG A CA 1
ATOM 708 C C . ARG A 1 89 ? 8.064 13.115 -7.959 1.00 98.44 89 ARG A C 1
ATOM 710 O O . ARG A 1 89 ? 8.476 13.077 -9.113 1.00 98.44 89 ARG A O 1
ATOM 717 N N . GLN A 1 90 ? 8.864 13.014 -6.900 1.00 98.31 90 GLN A N 1
ATOM 718 C CA . GLN A 1 90 ? 10.270 12.641 -7.009 1.00 98.31 90 GLN A CA 1
ATOM 719 C C . GLN A 1 90 ? 10.398 11.191 -7.494 1.00 98.31 90 GLN A C 1
ATOM 721 O O . GLN A 1 90 ? 11.006 10.992 -8.540 1.00 98.31 90 GLN A O 1
ATOM 726 N N . GLU A 1 91 ? 9.732 10.234 -6.840 1.00 98.44 91 GLU A N 1
ATOM 727 C CA . GLU A 1 91 ? 9.779 8.818 -7.250 1.00 98.44 91 GLU A CA 1
ATOM 728 C C . GLU A 1 91 ? 9.312 8.622 -8.694 1.00 98.44 91 GLU A C 1
ATOM 730 O O . GLU A 1 91 ? 9.920 7.895 -9.467 1.00 98.44 91 GLU A O 1
ATOM 735 N N . LEU A 1 92 ? 8.257 9.331 -9.111 1.00 98.50 92 LEU A N 1
ATOM 736 C CA . LEU A 1 92 ? 7.770 9.265 -10.491 1.00 98.50 92 LEU A CA 1
ATOM 737 C C . LEU A 1 92 ? 8.805 9.754 -11.514 1.00 98.50 92 LEU A C 1
ATOM 739 O O . LEU A 1 92 ? 8.822 9.259 -12.638 1.00 98.50 92 LEU A O 1
ATOM 743 N N . LYS A 1 93 ? 9.649 10.730 -11.158 1.00 98.44 93 LYS A N 1
ATOM 744 C CA . LYS A 1 93 ? 10.736 11.188 -12.036 1.00 98.44 93 LYS A CA 1
ATOM 745 C C . LYS A 1 93 ? 11.864 10.168 -12.106 1.00 98.44 93 LYS A C 1
ATOM 747 O O . LYS A 1 93 ? 12.404 9.964 -13.186 1.00 98.44 93 LYS A O 1
ATOM 752 N N . GLU A 1 94 ? 12.206 9.559 -10.977 1.00 98.25 94 GLU A N 1
ATOM 753 C CA . GLU A 1 94 ? 13.234 8.519 -10.895 1.00 98.25 94 GLU A CA 1
ATOM 754 C C . GLU A 1 94 ? 12.797 7.279 -11.692 1.00 98.25 94 GLU A C 1
ATOM 756 O O . GLU A 1 94 ? 13.539 6.812 -12.553 1.00 98.25 94 GLU A O 1
ATOM 761 N N . ALA A 1 95 ? 11.539 6.851 -11.547 1.00 98.12 95 ALA A N 1
ATOM 762 C CA . ALA A 1 95 ? 10.953 5.779 -12.347 1.00 98.12 95 ALA A CA 1
ATOM 763 C C . ALA A 1 95 ? 10.888 6.112 -13.848 1.00 98.12 95 ALA A C 1
ATOM 765 O O . ALA A 1 95 ? 11.163 5.247 -14.674 1.00 98.12 95 ALA A O 1
ATOM 766 N N . LEU A 1 96 ? 10.562 7.356 -14.228 1.00 98.12 96 LEU A N 1
ATOM 767 C CA . LEU A 1 96 ? 10.591 7.765 -15.638 1.00 98.12 96 LEU A CA 1
ATOM 768 C C . LEU A 1 96 ? 12.012 7.695 -16.214 1.00 98.12 96 LEU A C 1
ATOM 770 O O . LEU A 1 96 ? 12.200 7.140 -17.291 1.00 98.12 96 LEU A O 1
ATOM 774 N N . ALA A 1 97 ? 13.008 8.195 -15.481 1.00 97.50 97 ALA A N 1
ATOM 775 C CA . ALA A 1 97 ? 14.406 8.099 -15.891 1.00 97.50 97 ALA A CA 1
ATOM 776 C C . ALA A 1 97 ? 14.880 6.635 -15.986 1.00 97.50 97 ALA A C 1
ATOM 778 O O . ALA A 1 97 ? 15.654 6.298 -16.877 1.00 97.50 97 ALA A O 1
ATOM 779 N N . ALA A 1 98 ? 14.390 5.754 -15.109 1.00 96.88 98 ALA A N 1
ATOM 780 C CA . ALA A 1 98 ? 14.673 4.323 -15.164 1.00 96.88 98 ALA A CA 1
ATOM 781 C C . ALA A 1 98 ? 14.047 3.642 -16.393 1.00 96.88 98 ALA A C 1
ATOM 783 O O . ALA A 1 98 ? 14.688 2.784 -16.995 1.00 96.88 98 ALA A O 1
ATOM 784 N N . ILE A 1 99 ? 12.836 4.047 -16.802 1.00 96.38 99 ILE A N 1
ATOM 785 C CA . ILE A 1 99 ? 12.233 3.601 -18.071 1.00 96.38 99 ILE A CA 1
ATOM 786 C C . ILE A 1 99 ? 13.117 4.020 -19.245 1.00 96.38 99 ILE A C 1
ATOM 788 O O . ILE A 1 99 ? 13.437 3.185 -20.083 1.00 96.38 99 ILE A O 1
ATOM 792 N N . GLU A 1 100 ? 13.510 5.295 -19.298 1.00 96.12 100 GLU A N 1
ATOM 793 C CA . GLU A 1 100 ? 14.330 5.835 -20.389 1.00 96.12 100 GLU A CA 1
ATOM 794 C C . GLU A 1 100 ? 15.694 5.132 -20.478 1.00 96.12 100 GLU A C 1
ATOM 796 O O . GLU A 1 100 ? 16.154 4.816 -21.571 1.00 96.12 100 GLU A O 1
ATOM 801 N N . ALA A 1 101 ? 16.327 4.837 -19.339 1.00 93.62 101 ALA A N 1
ATOM 802 C CA . ALA A 1 101 ? 17.597 4.114 -19.299 1.00 93.62 101 ALA A CA 1
ATOM 803 C C . ALA A 1 101 ? 17.459 2.630 -19.690 1.00 93.62 101 ALA A C 1
ATOM 805 O O . ALA A 1 101 ? 18.351 2.077 -20.329 1.00 93.62 101 ALA A O 1
ATOM 806 N N . GLY A 1 102 ? 16.344 1.989 -19.325 1.00 93.88 102 GLY A N 1
ATOM 807 C CA . GLY A 1 102 ? 16.105 0.566 -19.561 1.00 93.88 102 GLY A CA 1
ATOM 808 C C . GLY A 1 102 ?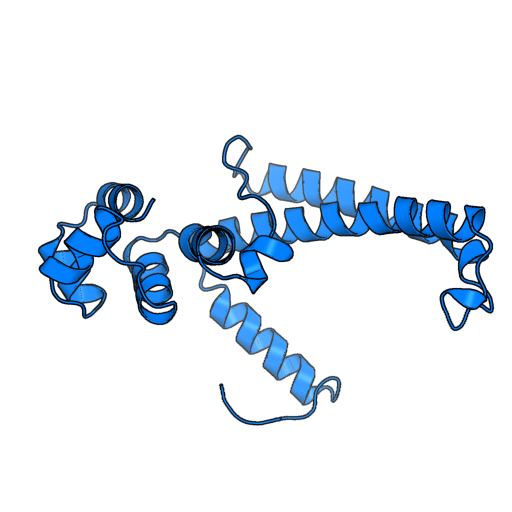 15.449 0.222 -20.902 1.00 93.88 102 GLY A C 1
ATOM 809 O O . GLY A 1 102 ? 15.268 -0.963 -21.187 1.00 93.88 102 GLY A O 1
ATOM 810 N N . GLU A 1 103 ? 15.068 1.208 -21.722 1.00 93.44 103 GLU A N 1
ATOM 811 C CA . GLU A 1 103 ? 14.300 0.977 -22.956 1.00 93.44 103 GLU A CA 1
ATOM 812 C C . GLU A 1 103 ? 15.047 0.056 -23.929 1.00 93.44 103 GLU A C 1
ATOM 814 O O . GLU A 1 103 ? 14.477 -0.926 -24.406 1.00 93.44 103 GLU A O 1
ATOM 819 N N . ASP A 1 104 ? 16.342 0.299 -24.145 1.00 94.00 104 ASP A N 1
ATOM 820 C CA . ASP A 1 104 ? 17.165 -0.513 -25.047 1.00 94.00 104 ASP A CA 1
ATOM 821 C C . ASP A 1 104 ? 17.366 -1.949 -24.535 1.00 94.00 104 ASP A C 1
ATOM 823 O O . ASP A 1 104 ? 17.471 -2.885 -25.333 1.00 94.00 104 ASP A O 1
ATOM 827 N N . ILE A 1 105 ? 17.355 -2.148 -23.212 1.00 95.12 105 ILE A N 1
ATOM 828 C CA . ILE A 1 105 ? 17.550 -3.459 -22.574 1.00 95.12 105 ILE A CA 1
ATOM 829 C C . ILE A 1 105 ? 16.396 -4.405 -22.919 1.00 95.12 105 ILE A C 1
ATOM 831 O O . ILE A 1 105 ? 16.605 -5.604 -23.107 1.00 95.12 105 ILE A O 1
ATOM 835 N N . VAL A 1 106 ? 15.171 -3.882 -23.019 1.00 95.12 106 VAL A N 1
ATOM 836 C CA . VAL A 1 106 ? 13.962 -4.694 -23.232 1.00 95.12 106 VAL A CA 1
ATOM 837 C C . VAL A 1 106 ? 13.627 -4.921 -24.710 1.00 95.12 106 VAL A C 1
ATOM 839 O O . VAL A 1 106 ? 12.730 -5.710 -25.025 1.00 95.12 106 VAL A O 1
ATOM 842 N N . ILE A 1 107 ? 14.347 -4.282 -25.640 1.00 94.62 107 ILE A N 1
ATOM 843 C CA . ILE A 1 107 ? 14.109 -4.433 -27.080 1.00 94.62 107 ILE A CA 1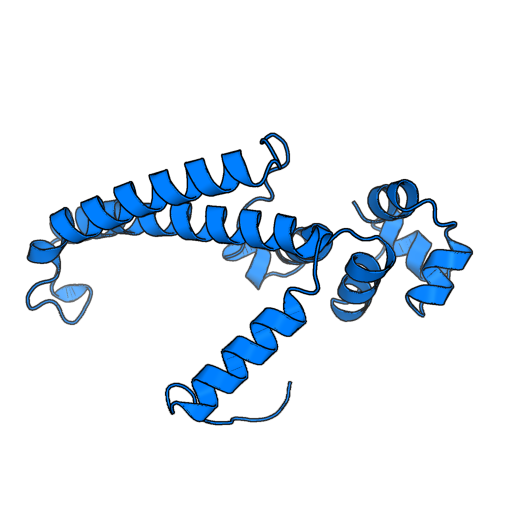
ATOM 844 C C . ILE A 1 107 ? 14.297 -5.895 -27.503 1.00 94.62 107 ILE A C 1
ATOM 846 O O . ILE A 1 107 ? 15.326 -6.523 -27.264 1.00 94.62 107 ILE A O 1
ATOM 850 N N . ASN A 1 108 ? 13.295 -6.431 -28.206 1.00 93.00 108 ASN A N 1
ATOM 851 C CA . ASN A 1 108 ? 13.258 -7.805 -28.722 1.00 93.00 108 ASN A CA 1
ATOM 852 C C . ASN A 1 108 ? 13.348 -8.923 -27.662 1.00 93.00 108 ASN A C 1
ATOM 854 O O . ASN A 1 108 ? 13.476 -10.085 -28.046 1.00 93.00 108 ASN A O 1
ATOM 858 N N . LYS A 1 109 ? 13.222 -8.618 -26.366 1.00 95.31 109 LYS A N 1
ATOM 859 C CA . LYS A 1 109 ? 13.168 -9.619 -25.292 1.00 95.31 109 LYS A CA 1
ATOM 860 C C . LYS A 1 109 ? 11.728 -10.110 -25.113 1.00 95.31 109 LYS A C 1
ATOM 862 O O . LYS A 1 109 ? 10.791 -9.313 -25.082 1.00 95.31 109 LYS A O 1
ATOM 867 N N . ARG A 1 110 ? 11.521 -11.422 -25.026 1.00 92.12 110 ARG A N 1
ATOM 868 C CA . ARG A 1 110 ? 10.203 -12.066 -24.857 1.00 92.12 110 ARG A CA 1
ATOM 869 C C . ARG A 1 110 ? 10.105 -12.838 -23.551 1.00 92.12 110 ARG A C 1
ATOM 871 O O . ARG A 1 110 ? 9.008 -12.939 -23.001 1.00 92.12 110 ARG A O 1
ATOM 878 N N . GLY A 1 111 ? 11.228 -13.353 -23.066 1.00 90.88 111 GLY A N 1
ATOM 879 C CA . GLY A 1 111 ? 11.329 -14.047 -21.791 1.00 90.88 111 GLY A CA 1
ATOM 880 C C . GLY A 1 111 ? 12.672 -13.807 -21.099 1.00 90.88 111 GLY A C 1
ATOM 881 O O . GLY A 1 111 ? 13.581 -13.230 -21.701 1.00 90.88 111 GLY A O 1
ATOM 882 N N . PRO A 1 112 ? 12.812 -14.226 -19.827 1.00 91.69 112 PRO A N 1
ATOM 883 C CA . PRO A 1 112 ? 14.059 -14.104 -19.067 1.00 91.69 112 PRO A CA 1
ATOM 884 C C . PRO A 1 112 ? 15.279 -14.715 -19.774 1.00 91.69 112 PRO A C 1
ATOM 886 O O . PRO A 1 112 ? 16.397 -14.248 -19.593 1.00 91.69 112 PRO A O 1
ATOM 889 N N . GLU A 1 113 ? 15.069 -15.738 -20.601 1.00 95.38 113 GLU A N 1
ATOM 890 C CA . GLU A 1 113 ? 16.098 -16.40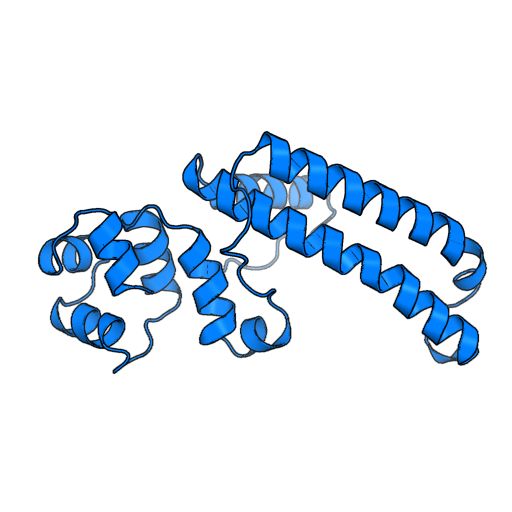7 -21.396 1.00 95.38 113 GLU A CA 1
ATOM 891 C C . GLU A 1 113 ? 16.741 -15.528 -22.480 1.00 95.38 113 GLU A C 1
ATOM 893 O O . GLU A 1 113 ? 17.844 -15.838 -22.928 1.00 95.38 113 GLU A O 1
ATOM 898 N N . ASP A 1 114 ? 16.083 -14.439 -22.892 1.00 97.00 114 ASP A N 1
ATOM 899 C CA . ASP A 1 114 ? 16.603 -13.520 -23.911 1.00 97.00 114 ASP A CA 1
ATOM 900 C C . ASP A 1 114 ? 17.583 -12.486 -23.329 1.00 97.00 114 ASP A C 1
ATOM 902 O O . ASP A 1 114 ? 18.224 -11.741 -24.081 1.00 97.00 114 ASP A O 1
ATOM 906 N N . PHE A 1 115 ? 17.696 -12.414 -21.999 1.00 97.25 115 PHE A N 1
ATOM 907 C CA . PHE A 1 115 ? 18.579 -11.493 -21.291 1.00 97.25 115 PHE A CA 1
ATOM 908 C C . PHE A 1 115 ? 19.923 -12.150 -20.989 1.00 97.25 115 PHE A C 1
ATOM 910 O O . PHE A 1 115 ? 20.011 -13.282 -20.509 1.00 97.25 115 PHE A O 1
ATOM 917 N N . THR A 1 116 ? 20.998 -11.399 -21.200 1.00 96.94 116 THR A N 1
ATOM 918 C CA . THR A 1 116 ? 22.262 -11.706 -20.534 1.00 96.94 116 THR A CA 1
ATOM 919 C C . THR A 1 116 ? 22.117 -11.461 -19.026 1.00 96.94 116 THR A C 1
ATOM 921 O O . THR A 1 116 ? 21.299 -10.634 -18.618 1.00 96.94 116 THR A O 1
ATOM 924 N N . PRO A 1 117 ? 22.926 -12.115 -18.170 1.00 96.50 117 PRO A N 1
ATOM 925 C CA . PRO A 1 117 ? 22.880 -11.862 -16.730 1.00 96.50 117 PRO A CA 1
ATOM 926 C C . PRO A 1 117 ? 23.049 -10.379 -16.360 1.00 96.50 117 PRO A C 1
ATOM 928 O O . PRO A 1 117 ? 22.350 -9.892 -15.483 1.00 96.50 117 PRO A O 1
ATOM 931 N N . ALA A 1 118 ? 23.916 -9.648 -17.071 1.00 96.31 118 ALA A N 1
ATOM 932 C CA . ALA A 1 118 ? 24.140 -8.223 -16.827 1.00 96.31 118 ALA A CA 1
ATOM 933 C C . ALA A 1 118 ? 22.918 -7.363 -17.193 1.00 96.31 118 ALA A C 1
ATOM 935 O O . ALA A 1 118 ? 22.507 -6.529 -16.396 1.00 96.31 118 ALA A O 1
ATOM 936 N N . GLU A 1 119 ? 22.309 -7.603 -18.360 1.00 96.44 119 GLU A N 1
ATOM 937 C CA . GLU A 1 119 ? 21.067 -6.926 -18.766 1.00 96.44 119 GLU A CA 1
ATOM 938 C C . GLU A 1 119 ? 19.923 -7.214 -17.784 1.00 96.44 119 GLU A C 1
ATOM 940 O O . GLU A 1 119 ? 19.115 -6.335 -17.499 1.00 96.44 119 GLU A O 1
ATOM 945 N N . TRP A 1 120 ? 19.840 -8.444 -17.266 1.00 95.62 120 TRP A N 1
ATOM 946 C CA . TRP A 1 120 ? 18.821 -8.813 -16.288 1.00 95.62 120 TRP A CA 1
ATOM 947 C C . TRP A 1 120 ? 19.008 -8.070 -14.964 1.00 95.62 120 TRP A C 1
ATOM 949 O O . TRP A 1 120 ? 18.049 -7.505 -14.439 1.00 95.62 120 TRP A O 1
ATOM 959 N N . ASP A 1 121 ? 20.234 -8.039 -14.441 1.00 95.00 121 ASP A N 1
ATOM 960 C CA . ASP A 1 121 ? 20.550 -7.318 -13.207 1.00 95.00 121 ASP A CA 1
ATOM 961 C C . ASP A 1 121 ? 20.274 -5.812 -13.355 1.00 95.00 121 ASP A C 1
ATOM 963 O O . ASP A 1 121 ? 19.689 -5.195 -12.462 1.00 95.00 121 ASP A O 1
ATOM 967 N N . GLU A 1 122 ? 20.623 -5.227 -14.503 1.00 95.56 122 GLU A N 1
ATOM 968 C CA . GLU A 1 122 ? 20.350 -3.823 -14.822 1.00 95.56 122 GLU A CA 1
ATOM 969 C C . GLU A 1 122 ? 18.842 -3.543 -14.953 1.00 95.56 122 GLU A C 1
ATOM 971 O O . GLU A 1 122 ? 18.333 -2.590 -14.361 1.00 95.56 122 GLU A O 1
ATOM 976 N N . LEU A 1 123 ? 18.085 -4.420 -15.624 1.00 95.50 123 LEU A N 1
ATOM 977 C CA . LEU A 1 123 ? 16.626 -4.316 -15.696 1.00 95.50 123 LEU A CA 1
ATOM 978 C C . LEU A 1 123 ? 15.982 -4.383 -14.306 1.00 95.50 123 LEU A C 1
ATOM 980 O O . LEU A 1 123 ? 15.058 -3.618 -14.021 1.00 95.50 123 LEU A O 1
ATOM 984 N N . MET A 1 124 ? 16.440 -5.286 -13.435 1.00 95.25 124 MET A N 1
ATOM 985 C CA . MET A 1 124 ? 15.923 -5.393 -12.067 1.00 95.25 124 MET A CA 1
ATOM 986 C C . MET A 1 124 ? 16.252 -4.147 -11.241 1.00 95.25 124 MET A C 1
ATOM 988 O O . MET A 1 124 ? 15.388 -3.682 -10.499 1.00 95.25 124 MET A O 1
ATOM 992 N N . LEU A 1 125 ? 17.439 -3.557 -11.419 1.00 94.56 125 LEU A N 1
ATOM 993 C CA . LEU A 1 125 ? 17.810 -2.291 -10.783 1.00 94.56 125 LEU A CA 1
ATOM 994 C C . LEU A 1 125 ? 16.888 -1.143 -11.219 1.00 94.56 125 LEU A C 1
ATOM 996 O O . LEU A 1 125 ? 16.403 -0.389 -10.377 1.00 94.56 125 LEU A O 1
ATOM 1000 N N . HIS A 1 126 ? 16.600 -1.023 -12.517 1.00 95.44 126 HIS A N 1
ATOM 1001 C CA . HIS A 1 126 ? 15.637 -0.037 -13.014 1.00 95.44 126 HIS A CA 1
ATOM 1002 C C . HIS A 1 126 ? 14.220 -0.312 -12.505 1.00 95.44 126 HIS A C 1
ATOM 1004 O O . HIS A 1 126 ? 13.485 0.616 -12.171 1.00 95.44 126 HIS A O 1
ATOM 1010 N N . THR A 1 127 ? 13.849 -1.589 -12.403 1.00 93.94 127 THR A N 1
ATOM 1011 C CA . THR A 1 127 ? 12.519 -2.000 -11.945 1.00 93.94 127 THR A CA 1
ATOM 1012 C C . THR A 1 127 ? 12.285 -1.681 -10.464 1.00 93.94 127 THR A C 1
ATOM 1014 O O . THR A 1 127 ? 11.153 -1.402 -10.069 1.00 93.94 127 THR A O 1
ATOM 1017 N N . ASP A 1 128 ? 13.338 -1.662 -9.645 1.00 95.00 128 ASP A N 1
ATOM 1018 C CA . ASP A 1 128 ? 13.253 -1.323 -8.219 1.00 95.00 128 ASP A CA 1
ATOM 1019 C C . ASP A 1 128 ? 12.660 0.080 -7.989 1.00 95.00 128 ASP A C 1
ATOM 1021 O O . ASP A 1 128 ? 11.864 0.278 -7.075 1.00 95.00 128 ASP A O 1
ATOM 1025 N N . GLN A 1 129 ? 12.904 1.024 -8.907 1.00 96.94 129 GLN A N 1
ATOM 1026 C CA . GLN A 1 129 ? 12.353 2.386 -8.837 1.00 96.94 129 GLN A CA 1
ATOM 1027 C C . GLN A 1 129 ? 10.814 2.417 -8.881 1.00 96.94 129 GLN A C 1
ATOM 1029 O O . GLN A 1 129 ? 10.180 3.333 -8.354 1.00 96.94 129 GLN A O 1
ATOM 1034 N N . PHE A 1 130 ? 10.166 1.408 -9.476 1.00 96.69 130 PHE A N 1
ATOM 1035 C CA . PHE A 1 130 ? 8.703 1.313 -9.447 1.00 96.69 130 PHE A CA 1
ATOM 1036 C C . PHE A 1 130 ? 8.171 0.903 -8.071 1.00 96.69 130 PHE A C 1
ATOM 1038 O O . PHE A 1 130 ? 7.043 1.270 -7.736 1.00 96.69 130 PHE A O 1
ATOM 1045 N N . MET A 1 131 ? 8.965 0.187 -7.268 1.00 96.81 131 MET A N 1
ATOM 1046 C CA . MET A 1 131 ? 8.582 -0.202 -5.908 1.00 96.81 131 MET A CA 1
ATOM 1047 C C . MET A 1 131 ? 8.469 1.029 -5.005 1.00 96.81 131 MET A C 1
ATOM 1049 O O . MET A 1 131 ? 7.531 1.121 -4.212 1.00 96.81 131 MET A O 1
ATOM 1053 N N . ASP A 1 132 ? 9.357 2.010 -5.180 1.00 96.56 132 ASP A N 1
ATOM 1054 C CA . ASP A 1 132 ? 9.305 3.282 -4.452 1.00 96.56 132 ASP A CA 1
ATOM 1055 C C . ASP A 1 132 ? 8.061 4.103 -4.818 1.00 96.56 132 ASP A C 1
ATOM 1057 O O . ASP A 1 132 ? 7.384 4.663 -3.941 1.00 96.56 132 ASP A O 1
ATOM 1061 N N . VAL A 1 133 ? 7.701 4.127 -6.107 1.00 98.06 133 VAL A N 1
ATOM 1062 C CA . VAL A 1 133 ? 6.452 4.741 -6.584 1.00 98.06 133 VAL A CA 1
ATOM 1063 C C . VAL A 1 133 ? 5.240 4.045 -5.966 1.00 98.06 133 VAL A C 1
ATOM 1065 O O . VAL A 1 133 ? 4.344 4.721 -5.452 1.00 98.06 133 VAL A O 1
ATOM 1068 N N . GLU A 1 134 ? 5.195 2.712 -5.990 1.00 97.06 134 GLU A N 1
ATOM 1069 C CA . GLU A 1 134 ? 4.080 1.938 -5.442 1.00 97.06 134 GLU A CA 1
ATOM 1070 C C . GLU A 1 134 ? 3.914 2.173 -3.933 1.00 97.06 134 GLU A C 1
ATOM 1072 O O . GLU A 1 134 ? 2.805 2.474 -3.476 1.00 97.06 134 GLU A O 1
ATOM 1077 N N . HIS A 1 135 ? 5.008 2.148 -3.165 1.00 96.12 135 HIS A N 1
ATOM 1078 C CA . HIS A 1 135 ? 4.974 2.402 -1.724 1.00 96.12 135 HIS A CA 1
ATOM 1079 C C . HIS A 1 135 ? 4.492 3.829 -1.411 1.00 96.12 135 HIS A C 1
ATOM 1081 O O . HIS A 1 135 ? 3.659 4.026 -0.521 1.00 96.12 135 HIS A O 1
ATOM 1087 N N . ASN A 1 136 ? 4.916 4.833 -2.188 1.00 96.81 136 ASN A N 1
ATOM 1088 C CA . ASN A 1 136 ? 4.429 6.212 -2.044 1.00 96.81 136 ASN A CA 1
ATOM 1089 C C . ASN A 1 136 ? 2.944 6.364 -2.402 1.00 96.81 136 ASN A C 1
ATOM 1091 O O . ASN A 1 136 ? 2.217 7.105 -1.730 1.00 96.81 136 ASN A O 1
ATOM 1095 N N . ILE A 1 137 ? 2.460 5.653 -3.425 1.00 96.06 137 ILE A N 1
ATOM 1096 C CA . ILE A 1 137 ? 1.027 5.596 -3.747 1.00 96.06 137 ILE A CA 1
ATOM 1097 C C . ILE A 1 137 ? 0.251 4.957 -2.591 1.00 96.06 137 ILE A C 1
ATOM 1099 O O . ILE A 1 137 ? -0.845 5.417 -2.259 1.00 96.06 137 ILE A O 1
ATOM 1103 N N . GLU A 1 138 ? 0.798 3.929 -1.946 1.00 94.06 138 GLU A N 1
ATOM 1104 C CA . GLU A 1 138 ? 0.163 3.303 -0.791 1.00 94.06 138 GLU A CA 1
ATOM 1105 C C . GLU A 1 138 ? 0.058 4.265 0.403 1.00 94.06 138 GLU A C 1
ATOM 1107 O O . GLU A 1 138 ? -1.018 4.397 0.992 1.00 94.06 138 GLU A O 1
ATOM 1112 N N . ILE A 1 139 ? 1.116 5.025 0.695 1.00 95.12 139 ILE A N 1
ATOM 1113 C CA . ILE A 1 139 ? 1.108 6.079 1.725 1.00 95.12 139 ILE A CA 1
ATOM 1114 C C . ILE A 1 139 ? 0.065 7.155 1.401 1.00 95.12 139 ILE A C 1
ATOM 1116 O O . ILE A 1 139 ? -0.718 7.552 2.269 1.00 95.12 139 ILE A O 1
ATOM 1120 N N . LEU A 1 140 ? -0.010 7.589 0.138 1.00 95.19 140 LEU A N 1
ATOM 1121 C CA . LEU A 1 140 ? -1.036 8.526 -0.314 1.00 95.19 140 LEU A CA 1
ATOM 1122 C C . LEU A 1 140 ? -2.445 7.961 -0.098 1.00 95.19 140 LEU A C 1
ATOM 1124 O O . LEU A 1 140 ? -3.321 8.679 0.383 1.00 95.19 140 LEU A O 1
ATOM 1128 N N . LYS A 1 141 ? -2.677 6.679 -0.405 1.00 93.50 141 LYS A N 1
ATOM 1129 C CA . LYS A 1 141 ? -3.973 6.022 -0.173 1.00 93.50 141 LYS A CA 1
ATOM 1130 C C . LYS A 1 141 ? -4.341 5.987 1.306 1.00 93.50 141 LYS A C 1
ATOM 1132 O O . LYS A 1 141 ? -5.496 6.251 1.624 1.00 93.50 141 LYS A O 1
ATOM 1137 N N . ILE A 1 142 ? -3.393 5.701 2.199 1.00 92.88 142 ILE A N 1
ATOM 1138 C CA . ILE A 1 142 ? -3.629 5.738 3.652 1.00 92.88 142 ILE A CA 1
ATOM 1139 C C . ILE A 1 142 ? -4.056 7.141 4.066 1.00 92.88 142 ILE A C 1
ATOM 1141 O O . ILE A 1 142 ? -5.101 7.296 4.694 1.00 92.88 142 ILE A O 1
ATOM 1145 N N . ARG A 1 143 ? -3.309 8.169 3.644 1.00 93.75 143 ARG A N 1
ATOM 1146 C CA . ARG A 1 143 ? -3.628 9.558 3.982 1.00 93.75 143 ARG A CA 1
ATOM 1147 C C . ARG A 1 143 ? -4.992 9.991 3.445 1.00 93.75 143 ARG A C 1
ATOM 1149 O O . ARG A 1 143 ? -5.759 10.631 4.157 1.00 93.75 143 ARG A O 1
ATOM 1156 N N . LEU A 1 144 ? -5.324 9.623 2.208 1.00 92.56 144 LEU A N 1
ATOM 1157 C CA . LEU A 1 144 ? -6.648 9.883 1.638 1.00 92.56 144 LEU A CA 1
ATOM 1158 C C . LEU A 1 144 ? -7.750 9.127 2.388 1.00 92.56 144 LEU A C 1
ATOM 1160 O O . LEU A 1 144 ? -8.834 9.674 2.558 1.00 92.56 144 LEU A O 1
ATOM 1164 N N . GLY A 1 145 ? -7.471 7.919 2.883 1.00 91.19 145 GLY A N 1
ATOM 1165 C CA . GLY A 1 145 ? -8.397 7.121 3.690 1.00 91.19 145 GLY A CA 1
ATOM 1166 C C . GLY A 1 145 ? -8.804 7.776 5.011 1.00 91.19 145 GLY A C 1
ATOM 1167 O O . GLY A 1 145 ? -9.860 7.463 5.550 1.00 91.19 145 GLY A O 1
ATOM 1168 N N . GLU A 1 146 ? -7.998 8.705 5.527 1.00 89.06 146 GLU A N 1
ATOM 1169 C CA . GLU A 1 146 ? -8.338 9.501 6.714 1.00 89.06 146 GLU A CA 1
ATOM 1170 C C . GLU A 1 146 ? -9.317 10.640 6.383 1.00 89.06 146 GLU A C 1
ATOM 1172 O O . GLU A 1 146 ? -9.925 11.221 7.279 1.00 89.06 146 GLU A O 1
ATOM 1177 N N . MET A 1 147 ? -9.464 10.980 5.099 1.00 89.19 147 MET A N 1
ATOM 1178 C CA . MET A 1 147 ? -10.253 12.116 4.610 1.00 89.19 147 MET A CA 1
ATOM 1179 C C . MET A 1 147 ? -11.465 11.690 3.771 1.00 89.19 147 MET A C 1
ATOM 1181 O O . MET A 1 147 ? -12.396 12.473 3.590 1.00 89.19 147 MET A O 1
ATOM 1185 N N . THR A 1 148 ? -11.452 10.478 3.216 1.00 88.81 148 THR A N 1
ATOM 1186 C CA . THR A 1 148 ? -12.485 9.972 2.311 1.00 88.81 148 THR A CA 1
ATOM 1187 C C . THR A 1 148 ? -12.542 8.443 2.288 1.00 88.81 148 THR A C 1
ATOM 1189 O O . THR A 1 148 ? -11.611 7.759 2.710 1.00 88.81 148 THR A O 1
ATOM 1192 N N . ASP A 1 149 ? -13.627 7.889 1.745 1.00 85.81 149 ASP A N 1
ATOM 1193 C CA . ASP A 1 149 ? -13.763 6.453 1.523 1.00 85.81 149 ASP A CA 1
ATOM 1194 C C . ASP A 1 149 ? -13.014 6.026 0.249 1.00 85.81 149 ASP A C 1
ATOM 1196 O O . ASP A 1 149 ? -13.537 6.032 -0.869 1.00 85.81 149 ASP A O 1
ATOM 1200 N N . VAL A 1 150 ? -11.755 5.623 0.424 1.00 88.19 150 VAL A N 1
ATOM 1201 C CA . VAL A 1 150 ? -10.911 5.132 -0.676 1.00 88.19 150 VAL A CA 1
ATOM 1202 C C . VAL A 1 150 ? -11.492 3.867 -1.322 1.00 88.19 150 VAL A C 1
ATOM 1204 O O . VAL A 1 150 ? -11.282 3.651 -2.516 1.00 88.19 150 VAL A O 1
ATOM 1207 N N . SER A 1 151 ? -12.268 3.052 -0.597 1.00 86.19 151 SER A N 1
ATOM 1208 C CA . SER A 1 151 ? -12.898 1.854 -1.173 1.00 86.19 151 SER A CA 1
ATOM 1209 C C . SER A 1 151 ? -13.943 2.214 -2.232 1.00 86.19 151 SER A C 1
ATOM 1211 O O . SER A 1 151 ? -14.050 1.544 -3.266 1.00 86.19 151 SER A O 1
ATOM 1213 N N . GLN A 1 152 ? -14.644 3.336 -2.041 1.00 88.44 152 GLN A N 1
ATOM 1214 C CA . GLN A 1 152 ? -15.566 3.879 -3.029 1.00 88.44 152 GLN A CA 1
ATOM 1215 C C . GLN A 1 152 ? -14.817 4.356 -4.282 1.00 88.44 152 GLN A C 1
ATOM 1217 O O . GLN A 1 152 ? -15.236 4.039 -5.397 1.00 88.44 152 GLN A O 1
ATOM 1222 N N . LEU A 1 153 ? -13.687 5.055 -4.116 1.00 89.31 153 LEU A N 1
ATOM 1223 C CA . LEU A 1 153 ? -12.843 5.497 -5.236 1.00 89.31 153 LEU A CA 1
ATOM 1224 C C . LEU A 1 153 ? -12.321 4.311 -6.060 1.00 89.31 153 LEU A C 1
ATOM 1226 O O . LEU A 1 153 ? -12.362 4.341 -7.292 1.00 89.31 153 LEU A O 1
ATOM 1230 N N . VAL A 1 154 ? -11.877 3.243 -5.389 1.00 90.44 154 VAL A N 1
ATOM 1231 C CA . VAL A 1 154 ? -11.435 2.000 -6.041 1.00 90.44 154 VAL A CA 1
ATOM 1232 C C . VAL A 1 154 ? -12.596 1.332 -6.776 1.00 90.44 154 VAL A C 1
ATOM 1234 O O . VAL A 1 154 ? -12.447 0.943 -7.931 1.00 90.44 154 VAL A O 1
ATOM 1237 N N . SER A 1 155 ? -13.777 1.257 -6.162 1.00 90.62 155 SER A N 1
ATOM 1238 C CA . SER A 1 155 ? -14.964 0.661 -6.789 1.00 90.62 155 SER A CA 1
ATOM 1239 C C . SER A 1 155 ? -15.381 1.410 -8.060 1.00 90.62 155 SER A C 1
ATOM 1241 O O . SER A 1 155 ? -15.643 0.792 -9.092 1.00 90.62 155 SER A O 1
ATOM 1243 N N . GLN A 1 156 ? -15.373 2.746 -8.024 1.00 92.50 156 GLN A N 1
ATOM 1244 C CA . GLN A 1 156 ? -15.637 3.591 -9.194 1.00 92.50 156 GLN A CA 1
ATOM 1245 C C . GLN A 1 156 ? -14.578 3.402 -10.288 1.00 92.50 156 GLN A C 1
ATOM 1247 O O . GLN A 1 156 ? -14.910 3.318 -11.473 1.00 92.50 156 GLN A O 1
ATOM 1252 N N . HIS A 1 157 ? -13.301 3.305 -9.904 1.00 92.12 157 HIS A N 1
ATOM 1253 C CA . HIS A 1 157 ? -12.221 3.011 -10.841 1.00 92.12 157 HIS A CA 1
ATOM 1254 C C . HIS A 1 157 ? -12.419 1.644 -11.515 1.00 92.12 157 HIS A C 1
ATOM 1256 O O . HIS A 1 157 ? -12.332 1.556 -12.739 1.00 92.12 157 HIS A O 1
ATOM 1262 N N . ASN A 1 158 ? -12.734 0.604 -10.743 1.00 92.56 158 ASN A N 1
ATOM 1263 C CA . ASN A 1 158 ? -12.944 -0.752 -11.250 1.00 92.56 158 ASN A CA 1
ATOM 1264 C C . ASN A 1 158 ? -14.124 -0.815 -12.225 1.00 92.56 158 ASN A C 1
ATOM 1266 O O . ASN A 1 158 ? -13.997 -1.398 -13.301 1.00 92.56 158 ASN A O 1
ATOM 1270 N N . GLN A 1 159 ? -15.240 -0.153 -11.904 1.00 92.75 159 GLN A N 1
ATOM 1271 C CA . GLN A 1 159 ? -16.385 -0.072 -12.812 1.00 92.75 159 GLN A CA 1
ATOM 1272 C C . GLN A 1 159 ? -16.000 0.607 -14.133 1.00 92.75 159 GLN A C 1
ATOM 1274 O O . GLN A 1 159 ? -16.263 0.064 -15.202 1.00 92.75 159 GLN A O 1
ATOM 1279 N N . LYS A 1 160 ? -15.258 1.720 -14.070 1.00 94.69 160 LYS A N 1
ATOM 1280 C CA . LYS A 1 160 ? -14.723 2.401 -15.259 1.00 94.69 160 LYS A CA 1
ATOM 1281 C C . LYS A 1 160 ? -13.821 1.489 -16.104 1.00 94.69 160 LYS A C 1
ATOM 1283 O O . LYS A 1 160 ? -13.839 1.602 -17.327 1.00 94.69 160 LYS A O 1
ATOM 1288 N N . MET A 1 161 ? -13.016 0.615 -15.493 1.00 94.50 161 MET A N 1
ATOM 1289 C CA . MET A 1 161 ? -12.175 -0.343 -16.232 1.00 94.50 161 MET A CA 1
ATOM 1290 C C . MET A 1 161 ? -13.009 -1.413 -16.946 1.00 94.50 161 MET A C 1
ATOM 1292 O O . MET A 1 161 ? -12.698 -1.764 -18.086 1.00 94.50 161 MET A O 1
ATOM 1296 N N . ILE A 1 162 ? -14.086 -1.886 -16.312 1.00 92.62 162 ILE A N 1
ATOM 1297 C CA . ILE A 1 162 ? -15.044 -2.825 -16.914 1.00 92.62 162 ILE A CA 1
ATOM 1298 C C . ILE A 1 162 ? -15.777 -2.163 -18.086 1.00 92.62 162 ILE A C 1
ATOM 1300 O O . ILE A 1 162 ? -15.835 -2.735 -19.171 1.00 92.62 162 ILE A O 1
ATOM 1304 N N . ASP A 1 163 ? -16.274 -0.939 -17.901 1.00 93.81 163 ASP A N 1
ATOM 1305 C CA . ASP A 1 163 ? -17.033 -0.209 -18.927 1.00 93.81 163 ASP A CA 1
ATOM 1306 C C . ASP A 1 163 ? -16.191 0.082 -20.178 1.00 93.81 163 ASP A C 1
ATOM 1308 O O . ASP A 1 163 ? -16.707 0.119 -21.293 1.00 93.81 163 ASP A O 1
ATOM 1312 N N . ARG A 1 164 ? -14.874 0.255 -20.006 1.00 95.19 164 ARG A N 1
ATOM 1313 C CA . ARG A 1 164 ? -13.910 0.448 -21.102 1.00 95.19 164 ARG A CA 1
ATOM 1314 C C . ARG A 1 164 ? -13.426 -0.858 -21.739 1.00 95.19 164 ARG A C 1
ATOM 1316 O O . ARG A 1 164 ? -12.647 -0.808 -22.685 1.00 95.19 164 ARG A O 1
ATOM 1323 N N . GLY A 1 165 ? -13.847 -2.013 -21.226 1.00 93.25 165 GLY A N 1
ATOM 1324 C CA . GLY A 1 165 ? -13.439 -3.323 -21.735 1.00 93.25 165 GLY A CA 1
ATOM 1325 C C . GLY A 1 165 ? -12.021 -3.755 -21.346 1.00 93.25 165 GLY A C 1
ATOM 1326 O O . GLY A 1 165 ? -11.543 -4.760 -21.866 1.00 93.25 165 GLY A O 1
ATOM 1327 N N . TYR A 1 166 ? -11.356 -3.048 -20.422 1.00 90.94 166 TYR A N 1
ATOM 1328 C CA . TYR A 1 166 ? -10.039 -3.449 -19.904 1.00 90.94 166 TYR A CA 1
ATOM 1329 C C . TYR A 1 166 ? -10.121 -4.638 -18.938 1.00 90.94 166 TYR A C 1
ATOM 1331 O O . TYR A 1 166 ? -9.139 -5.351 -18.755 1.00 90.94 166 TYR A O 1
ATOM 1339 N N . ALA A 1 167 ? -11.292 -4.882 -18.343 1.00 89.06 167 ALA A N 1
ATOM 1340 C CA . ALA A 1 167 ? -11.564 -6.048 -17.510 1.00 89.06 167 ALA A CA 1
ATOM 1341 C C . ALA A 1 167 ? -12.903 -6.689 -17.898 1.00 89.06 167 ALA A C 1
ATOM 1343 O O . ALA A 1 167 ? -13.886 -5.999 -18.170 1.00 89.06 167 ALA A O 1
ATOM 1344 N N . ARG A 1 168 ? -12.964 -8.025 -17.895 1.00 87.06 168 ARG A N 1
ATOM 1345 C CA . ARG A 1 168 ? -14.229 -8.757 -18.059 1.00 87.06 168 ARG A CA 1
ATOM 1346 C C . ARG A 1 168 ? -14.954 -8.806 -16.714 1.00 87.06 168 ARG A C 1
ATOM 1348 O O . ARG A 1 168 ? -14.326 -9.045 -15.687 1.00 87.06 168 ARG A O 1
ATOM 1355 N N . LYS A 1 169 ? -16.278 -8.626 -16.714 1.00 70.44 169 LYS A N 1
ATOM 1356 C CA . LYS A 1 169 ? -17.108 -8.788 -15.510 1.00 70.44 169 LYS A CA 1
ATOM 1357 C C . LYS A 1 169 ? -17.075 -10.269 -15.088 1.00 70.44 169 LYS A C 1
ATOM 1359 O O . LYS A 1 169 ? -17.657 -11.105 -15.772 1.00 70.44 169 LYS A O 1
ATOM 1364 N N . GLY A 1 170 ? -16.357 -10.597 -14.014 1.00 64.75 170 GLY A N 1
ATOM 1365 C CA . GLY A 1 170 ? -16.197 -11.961 -13.497 1.00 64.75 170 GLY A CA 1
ATOM 1366 C C . GLY A 1 170 ? -16.488 -12.017 -11.997 1.00 64.75 170 GLY A C 1
ATOM 1367 O O . GLY A 1 170 ? -15.796 -11.352 -11.243 1.00 64.75 170 GLY A O 1
ATOM 1368 N N . VAL A 1 171 ? -17.553 -12.757 -11.651 1.00 44.59 171 VAL A N 1
ATOM 1369 C CA . VAL A 1 171 ? -18.121 -13.158 -10.339 1.00 44.59 171 VAL A CA 1
ATOM 1370 C C . VAL A 1 171 ? -17.748 -12.302 -9.117 1.00 44.59 171 VAL A C 1
ATOM 1372 O O . VAL A 1 171 ? -16.612 -12.290 -8.663 1.00 44.59 171 VAL A O 1
ATOM 1375 N N . SER A 1 172 ? -18.779 -11.658 -8.563 1.00 41.06 172 SER A N 1
ATOM 1376 C CA . SER A 1 172 ? -18.859 -11.064 -7.221 1.00 41.06 172 SER A CA 1
ATOM 1377 C C . SER A 1 172 ? -17.915 -11.689 -6.187 1.00 41.06 172 SER A C 1
ATOM 1379 O O . SER A 1 172 ? -18.019 -12.888 -5.921 1.00 41.06 172 SER A 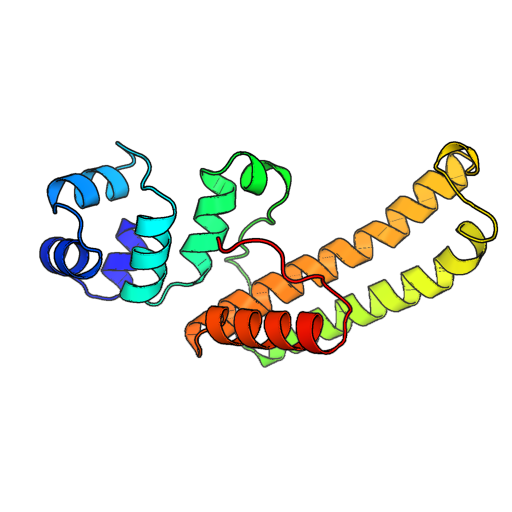O 1
ATOM 1381 N N . VAL A 1 173 ? -17.072 -10.846 -5.584 1.00 39.50 173 VAL A N 1
ATOM 1382 C CA . VAL A 1 173 ? -16.464 -11.088 -4.268 1.00 39.50 173 VAL A CA 1
ATOM 1383 C C . VAL A 1 173 ? -17.406 -10.530 -3.212 1.00 39.50 173 VAL A C 1
ATOM 1385 O O . VAL A 1 173 ? -17.887 -9.392 -3.428 1.00 39.50 173 VAL A O 1
#

Secondary structure (DSSP, 8-state):
-HHHHHHHTT--HHHHHHHHTS-HHHHHHHHTTSSPPPHHHHHHHHHHTT-THHHHHHHHHH-HHHHHHSPPP--SS---HHHHHHHHHHHHHHHHHHHHHHHHHHTT--SGGGS-HHHHHHHHHHHHHHHHHHHHHHHHHHHHHTTS-HHHHHHHHHHHHHHTTSS------